Protein AF-A0A7Y1YNM5-F1 (afdb_monomer)

Radius of gyration: 25.38 Å; Cα contacts (8 Å, |Δi|>4): 20; chains: 1; bounding box: 57×26×57 Å

Secondary structure (DSSP, 8-state):
-HHHHHHHHHHHHT---SHHHHHHHHHHHHHHHHS--HHHHHHIIIIII----TTSHHHHHHHHH-

Sequence (66 aa):
MRSLLILMCVVCFVSYGQSEDEIKIKAIYDAALTQGKAYDWLNHLSNQIGGRLSGSVQAQLAVEYT

Solvent-accessible surface area (backbone atoms only — not comparable to full-atom values): 3993 Å² total; per-residue (Å²): 110,71,67,58,53,51,51,52,53,53,53,64,70,68,66,80,79,67,68,67,63,53,54,51,52,49,51,51,51,52,41,52,74,74,66,56,53,66,64,63,51,49,47,44,50,55,74,72,57,39,75,57,54,88,91,39,72,37,31,52,53,56,57,75,73,107

Foldseek 3Di:
DVVVVVVVVVVVVPPPDPPPVVVVVVVVVVCCVPVNCVVVLCCCLPPVLNDQDPPDPSVVVNVVVD

Structure (mmCIF, N/CA/C/O backbone):
data_AF-A0A7Y1YNM5-F1
#
_entry.id   AF-A0A7Y1YNM5-F1
#
loop_
_atom_site.group_PDB
_atom_site.id
_atom_site.type_symbol
_atom_site.label_atom_id
_atom_site.label_alt_id
_atom_site.label_comp_id
_atom_site.label_asym_id
_atom_site.label_entity_id
_atom_site.label_seq_id
_atom_site.pdbx_PDB_ins_code
_atom_site.Cartn_x
_atom_site.Cartn_y
_atom_site.Cartn_z
_atom_site.occupancy
_atom_site.B_iso_or_equiv
_atom_site.auth_seq_id
_atom_site.auth_comp_id
_atom_site.auth_asym_id
_atom_site.auth_atom_id
_atom_site.pdbx_PDB_model_num
ATOM 1 N N . MET A 1 1 ? 40.494 18.474 -31.681 1.00 63.66 1 MET A N 1
ATOM 2 C CA . MET A 1 1 ? 39.281 18.044 -32.422 1.00 63.66 1 MET A CA 1
ATOM 3 C C . MET A 1 1 ? 39.003 16.545 -32.272 1.00 63.66 1 MET A C 1
ATOM 5 O O . MET A 1 1 ? 37.910 16.206 -31.850 1.00 63.66 1 MET A O 1
ATOM 9 N N . ARG A 1 2 ? 39.973 15.638 -32.507 1.00 73.06 2 ARG A N 1
ATOM 10 C CA . ARG A 1 2 ? 39.775 14.179 -32.305 1.00 73.06 2 ARG A CA 1
ATOM 11 C C . ARG A 1 2 ? 39.423 13.777 -30.860 1.00 73.06 2 ARG A C 1
ATOM 13 O O . ARG A 1 2 ? 38.551 12.940 -30.684 1.00 73.06 2 ARG A O 1
ATOM 20 N N . SER A 1 3 ? 40.026 14.392 -29.836 1.00 71.06 3 SER A N 1
ATOM 21 C CA . SER A 1 3 ? 39.671 14.091 -28.433 1.00 71.06 3 SER A CA 1
ATOM 22 C C . SER A 1 3 ? 38.269 14.570 -28.042 1.00 71.06 3 SER A C 1
ATOM 24 O O . SER A 1 3 ? 37.631 13.938 -27.210 1.00 71.06 3 SER A O 1
ATOM 26 N N . LEU A 1 4 ? 37.764 15.637 -28.674 1.00 82.81 4 LEU A N 1
ATOM 27 C CA . LEU A 1 4 ? 36.409 16.150 -28.451 1.00 82.81 4 LEU A CA 1
ATOM 28 C C . LEU A 1 4 ? 35.356 15.172 -28.999 1.00 82.81 4 LEU A C 1
ATOM 30 O O . LEU A 1 4 ? 34.356 14.912 -28.345 1.00 82.81 4 LEU A O 1
ATOM 34 N N . LEU A 1 5 ? 35.634 14.577 -30.164 1.00 83.62 5 LEU A N 1
ATOM 35 C CA . LEU A 1 5 ? 34.827 13.503 -30.754 1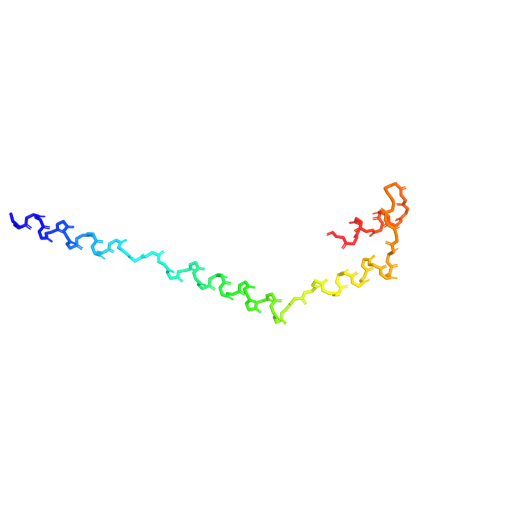.00 83.62 5 LEU A CA 1
ATOM 36 C C . LEU A 1 5 ? 34.811 12.244 -29.879 1.00 83.62 5 LEU A C 1
ATOM 38 O O . LEU A 1 5 ? 33.762 11.639 -29.695 1.00 83.62 5 LEU A O 1
ATOM 42 N N . ILE A 1 6 ? 35.957 11.872 -29.303 1.00 87.50 6 ILE A N 1
ATOM 43 C CA . ILE A 1 6 ? 36.045 10.726 -28.386 1.00 87.50 6 ILE A CA 1
ATOM 44 C C . ILE A 1 6 ? 35.253 11.003 -27.103 1.00 87.50 6 ILE A C 1
ATOM 46 O O . ILE A 1 6 ? 34.481 10.152 -26.674 1.00 87.50 6 ILE A O 1
ATOM 50 N N . LEU A 1 7 ? 35.388 12.201 -26.529 1.00 85.88 7 LEU A N 1
ATOM 51 C CA . LEU A 1 7 ? 34.638 12.608 -25.340 1.00 85.88 7 LEU A CA 1
ATOM 52 C C . LEU A 1 7 ? 33.123 12.602 -25.598 1.00 85.88 7 LEU A C 1
ATOM 54 O O . LEU A 1 7 ? 32.364 12.086 -24.784 1.00 85.88 7 LEU A O 1
ATOM 58 N N . MET A 1 8 ? 32.693 13.111 -26.755 1.00 82.88 8 MET A N 1
ATOM 59 C CA . MET A 1 8 ? 31.294 13.085 -27.180 1.00 82.88 8 MET A CA 1
ATOM 60 C C . MET A 1 8 ? 30.771 11.648 -27.341 1.00 82.88 8 MET A C 1
ATOM 62 O O . MET A 1 8 ? 29.690 11.342 -26.847 1.00 82.88 8 MET A O 1
ATOM 66 N N . CYS A 1 9 ? 31.549 10.749 -27.957 1.00 81.69 9 CYS A N 1
ATOM 67 C CA . CYS A 1 9 ? 31.188 9.332 -28.048 1.00 81.69 9 CYS A CA 1
ATOM 68 C C . CYS A 1 9 ? 31.020 8.692 -26.665 1.00 81.69 9 CYS A C 1
ATOM 70 O O . CYS A 1 9 ? 30.037 7.993 -26.439 1.00 81.69 9 CYS A 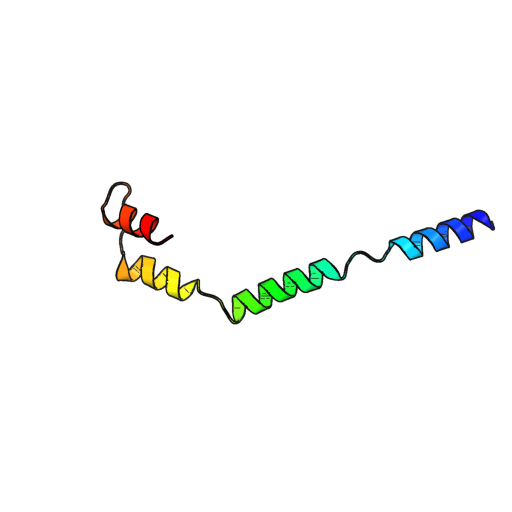O 1
ATOM 72 N N . VAL A 1 10 ? 31.941 8.943 -25.729 1.00 83.12 10 VAL A N 1
ATOM 73 C CA . VAL A 1 10 ? 31.872 8.370 -24.375 1.00 83.12 10 VAL A CA 1
ATOM 74 C C . VAL A 1 10 ? 30.609 8.831 -23.647 1.00 83.12 10 VAL A C 1
ATOM 76 O O . VAL A 1 10 ? 29.923 7.996 -23.070 1.00 83.12 10 VAL A O 1
ATOM 79 N N . VAL A 1 11 ? 30.240 10.114 -23.736 1.00 82.12 11 VAL A N 1
ATOM 80 C CA . VAL A 1 11 ? 29.015 10.647 -23.108 1.00 82.12 11 VAL A CA 1
ATOM 81 C C . VAL A 1 11 ? 27.746 9.983 -23.661 1.00 82.12 11 VAL A C 1
ATOM 83 O O . VAL A 1 11 ? 26.849 9.639 -22.892 1.00 82.12 11 VAL A O 1
ATOM 86 N N . CYS A 1 12 ? 27.675 9.719 -24.969 1.00 75.56 12 CYS A N 1
ATOM 87 C CA . CYS A 1 12 ? 26.542 8.992 -25.552 1.00 75.56 12 CYS A CA 1
ATOM 88 C C . CYS A 1 12 ? 26.421 7.551 -25.018 1.00 75.56 12 CYS A C 1
ATOM 90 O O . CYS A 1 12 ? 25.306 7.068 -24.834 1.00 75.56 12 CYS A O 1
ATOM 92 N N . PHE A 1 13 ? 27.536 6.876 -24.715 1.00 71.75 13 PHE A N 1
ATOM 93 C CA . PHE A 1 13 ? 27.523 5.511 -24.168 1.00 71.75 13 PHE A CA 1
ATOM 94 C C . PHE A 1 13 ? 27.069 5.421 -22.704 1.00 71.75 13 PHE A C 1
ATOM 96 O O . PHE A 1 13 ? 26.526 4.392 -22.319 1.00 71.75 13 PHE A O 1
ATOM 103 N N . VAL A 1 14 ? 27.243 6.465 -21.887 1.00 71.62 14 VAL A N 1
ATOM 104 C CA . VAL A 1 14 ? 26.769 6.479 -20.481 1.00 71.62 14 VAL A CA 1
ATOM 105 C C . VAL A 1 14 ? 25.339 7.008 -20.310 1.00 71.62 14 VAL A C 1
ATOM 107 O O . VAL A 1 14 ? 24.824 7.034 -19.199 1.00 71.62 14 VAL A O 1
ATOM 110 N N . SER A 1 15 ? 24.658 7.386 -21.396 1.00 65.50 15 SER A N 1
ATOM 111 C CA . SER A 1 15 ? 23.306 7.972 -21.345 1.00 65.50 15 SER A CA 1
ATOM 112 C C . SER A 1 15 ? 22.162 6.946 -21.185 1.00 65.50 15 SER A C 1
ATOM 114 O O . SER A 1 15 ? 20.993 7.332 -21.162 1.00 65.50 15 SER A O 1
ATOM 116 N N . TYR A 1 16 ? 22.457 5.646 -21.079 1.00 66.38 16 TYR A N 1
ATOM 117 C CA . TYR A 1 16 ? 21.457 4.582 -20.907 1.00 66.38 16 TYR A CA 1
ATOM 118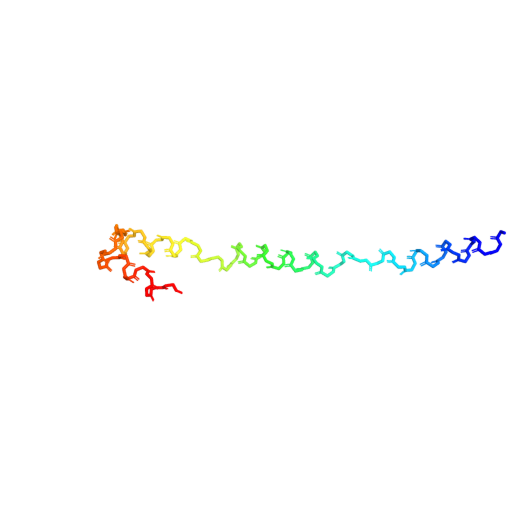 C C . TYR A 1 16 ? 21.156 4.363 -19.415 1.00 66.38 16 TYR A C 1
ATOM 120 O O . TYR A 1 16 ? 21.840 3.584 -18.759 1.00 66.38 16 TYR A O 1
ATOM 128 N N . GLY A 1 17 ? 20.160 5.061 -18.859 1.00 64.12 17 GLY A N 1
ATOM 129 C CA . GLY A 1 17 ? 19.870 4.996 -17.415 1.00 64.12 17 GLY A CA 1
ATOM 130 C C . GLY A 1 17 ? 18.395 4.979 -17.007 1.00 64.12 17 GLY A C 1
ATOM 131 O O . GLY A 1 17 ? 18.119 5.138 -15.827 1.00 64.12 17 GLY A O 1
ATOM 132 N N . GLN A 1 18 ? 17.444 4.832 -17.937 1.00 63.44 18 GLN A N 1
ATOM 133 C CA . GLN A 1 18 ? 16.016 5.076 -17.646 1.00 63.44 18 GLN A CA 1
ATOM 134 C C . GLN A 1 18 ? 15.094 3.844 -17.732 1.00 63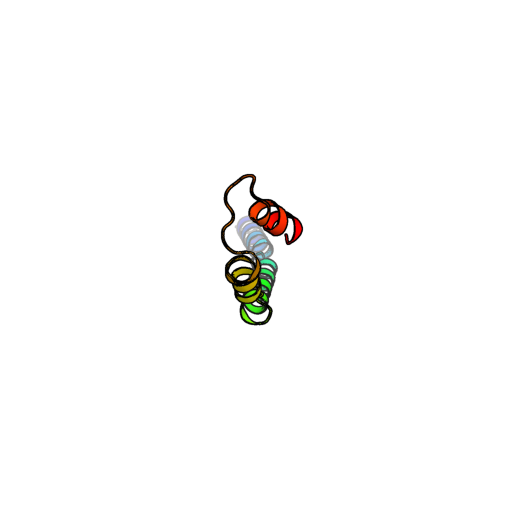.44 18 GLN A C 1
ATOM 136 O O . GLN A 1 18 ? 13.916 3.964 -17.422 1.00 63.44 18 GLN A O 1
ATOM 141 N N . SER A 1 19 ? 15.578 2.657 -18.116 1.00 68.94 19 SER A N 1
ATOM 142 C CA . SER A 1 19 ? 14.679 1.531 -18.434 1.00 68.94 19 SER A CA 1
ATOM 143 C C . SER A 1 19 ? 14.214 0.709 -17.230 1.00 68.94 19 SER A C 1
ATOM 145 O O . SER A 1 19 ? 13.085 0.229 -17.218 1.00 68.94 19 SER A O 1
ATOM 147 N N . GLU A 1 20 ? 15.059 0.492 -16.221 1.00 82.06 20 GLU A N 1
ATOM 148 C CA . GLU A 1 20 ? 14.715 -0.447 -15.142 1.00 82.06 20 GLU A CA 1
ATOM 149 C C . GLU A 1 20 ? 13.709 0.121 -14.138 1.00 82.06 20 GLU A C 1
ATOM 151 O O . GLU A 1 20 ? 12.829 -0.602 -13.666 1.00 82.06 20 GLU A O 1
ATOM 156 N N . ASP A 1 21 ? 13.815 1.409 -13.816 1.00 87.44 21 ASP A N 1
ATOM 157 C CA . ASP A 1 21 ? 12.924 2.047 -12.847 1.00 87.44 21 ASP A CA 1
ATOM 158 C C . ASP A 1 21 ? 11.518 2.240 -13.419 1.00 87.44 21 ASP A C 1
ATOM 160 O O . ASP A 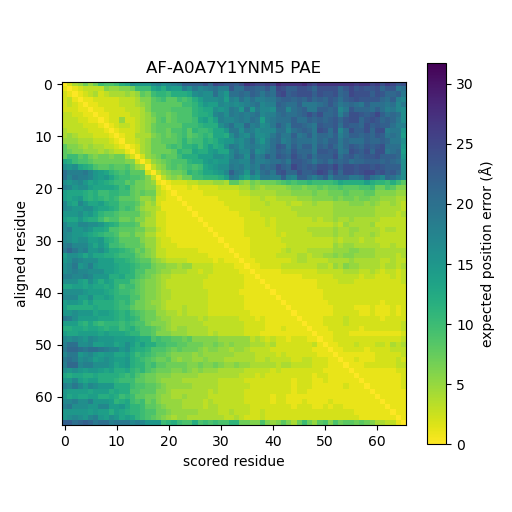1 21 ? 10.537 2.006 -12.713 1.00 87.44 21 ASP A O 1
ATOM 164 N N . GLU A 1 22 ? 11.402 2.560 -14.711 1.00 90.12 22 GLU A N 1
ATOM 165 C CA . GLU A 1 22 ? 10.118 2.619 -15.416 1.00 90.12 22 GLU A CA 1
ATOM 166 C C . GLU A 1 22 ? 9.362 1.289 -15.298 1.00 90.12 22 GLU A C 1
ATOM 168 O O . GLU A 1 22 ? 8.191 1.264 -14.915 1.00 90.12 22 GLU A O 1
ATOM 173 N N . ILE A 1 23 ? 10.049 0.171 -15.556 1.00 91.88 23 ILE A N 1
ATOM 174 C CA . ILE A 1 23 ? 9.464 -1.173 -15.476 1.00 91.88 23 ILE A CA 1
ATOM 175 C C . ILE A 1 23 ? 8.971 -1.466 -14.052 1.00 91.88 23 ILE A C 1
ATOM 177 O O . ILE A 1 23 ? 7.866 -1.985 -13.878 1.00 91.88 23 ILE A O 1
ATOM 181 N N . LYS A 1 24 ? 9.750 -1.108 -13.024 1.00 93.69 24 LYS A N 1
ATOM 182 C CA . LYS A 1 24 ? 9.362 -1.305 -11.616 1.00 93.69 24 LYS A CA 1
ATOM 183 C C . LYS A 1 24 ? 8.158 -0.447 -11.231 1.00 93.69 24 LYS A C 1
ATOM 185 O O . LYS A 1 24 ? 7.231 -0.954 -10.604 1.00 93.69 24 LYS A O 1
ATOM 190 N N . ILE A 1 25 ? 8.140 0.827 -11.627 1.00 94.62 25 ILE A N 1
ATOM 191 C CA . ILE A 1 25 ? 7.017 1.737 -11.362 1.00 94.62 25 ILE A CA 1
ATOM 192 C C . ILE A 1 25 ? 5.752 1.224 -12.051 1.00 94.62 25 ILE A C 1
ATOM 194 O O . ILE A 1 25 ? 4.691 1.176 -11.425 1.00 94.62 25 ILE A O 1
ATOM 198 N N . LYS A 1 26 ? 5.863 0.766 -13.303 1.00 95.00 26 LYS A N 1
ATOM 199 C CA . LYS A 1 26 ? 4.745 0.155 -14.023 1.00 95.00 26 LYS A CA 1
ATOM 200 C C . LYS A 1 26 ? 4.231 -1.093 -13.303 1.00 95.00 26 LYS A C 1
ATOM 202 O O . LYS A 1 26 ? 3.024 -1.242 -13.144 1.00 95.00 26 LYS A O 1
ATOM 207 N N . ALA A 1 27 ? 5.123 -1.960 -12.826 1.00 96.50 27 ALA A N 1
ATOM 208 C CA . ALA A 1 27 ? 4.731 -3.155 -12.084 1.00 96.50 27 ALA A CA 1
ATOM 209 C C . ALA A 1 27 ? 3.986 -2.814 -10.779 1.00 96.50 27 ALA A C 1
ATOM 211 O O . ALA A 1 27 ? 2.975 -3.444 -10.476 1.00 96.50 27 ALA A O 1
ATOM 212 N N . ILE A 1 28 ? 4.432 -1.790 -10.03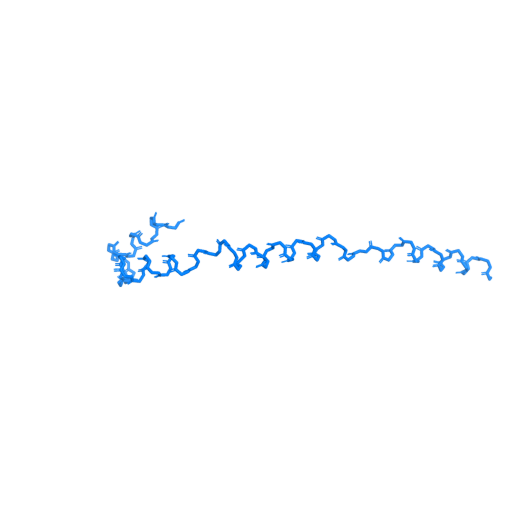7 1.00 96.56 28 ILE A N 1
ATOM 213 C CA . ILE A 1 28 ? 3.730 -1.292 -8.840 1.00 96.56 28 ILE A CA 1
ATOM 214 C C . ILE A 1 28 ? 2.337 -0.768 -9.211 1.00 96.56 28 ILE A C 1
ATOM 216 O O . ILE A 1 28 ? 1.362 -1.095 -8.537 1.00 96.56 28 ILE A O 1
ATOM 220 N N . TYR A 1 29 ? 2.235 0.016 -10.287 1.00 96.31 29 TYR A N 1
ATOM 221 C CA . TYR A 1 29 ? 0.967 0.556 -10.778 1.00 96.31 29 TYR A CA 1
ATOM 222 C C . TYR A 1 29 ? -0.020 -0.554 -11.165 1.00 96.31 29 TYR A C 1
ATOM 224 O O . TYR A 1 29 ? -1.160 -0.565 -10.695 1.00 96.31 29 TYR A O 1
ATOM 232 N N . ASP A 1 30 ? 0.430 -1.522 -11.965 1.00 97.56 30 ASP A N 1
ATOM 233 C CA . ASP A 1 30 ? -0.392 -2.651 -12.400 1.00 97.56 30 ASP A CA 1
ATOM 234 C C . ASP A 1 30 ? -0.849 -3.493 -11.195 1.00 97.56 30 ASP A C 1
ATOM 236 O O . ASP A 1 30 ? -2.021 -3.870 -11.104 1.00 97.56 30 ASP A O 1
ATOM 240 N N . ALA A 1 31 ? 0.046 -3.754 -10.234 1.00 97.00 31 ALA A N 1
ATOM 241 C CA . ALA A 1 31 ? -0.279 -4.486 -9.012 1.00 97.00 31 ALA A CA 1
ATOM 242 C C . ALA A 1 31 ? -1.288 -3.728 -8.135 1.00 97.00 31 ALA A C 1
ATOM 244 O O . ALA A 1 31 ? -2.238 -4.332 -7.640 1.00 97.00 31 ALA A O 1
ATOM 245 N N . ALA A 1 32 ? -1.144 -2.409 -7.984 1.00 95.81 32 ALA A N 1
ATOM 246 C CA . ALA A 1 32 ? -2.083 -1.593 -7.218 1.00 95.81 32 ALA A CA 1
ATOM 247 C C . ALA A 1 32 ? -3.507 -1.635 -7.803 1.00 95.81 32 ALA A C 1
ATOM 249 O O . ALA A 1 32 ? -4.476 -1.676 -7.043 1.00 95.81 32 ALA A O 1
ATOM 250 N N . LEU A 1 33 ? -3.641 -1.670 -9.135 1.00 95.94 33 LEU A N 1
ATOM 251 C CA . LEU A 1 33 ? -4.940 -1.719 -9.816 1.00 95.94 33 LEU A CA 1
ATOM 252 C C . LEU A 1 33 ? -5.563 -3.114 -9.874 1.00 95.94 33 LEU A C 1
ATOM 254 O O . LEU A 1 33 ? -6.782 -3.240 -9.798 1.00 95.94 33 LEU A O 1
ATOM 258 N N . THR A 1 34 ? -4.751 -4.157 -10.045 1.00 96.88 34 THR A N 1
ATOM 259 C CA . THR A 1 34 ? -5.257 -5.520 -10.297 1.00 96.88 34 THR A CA 1
ATOM 260 C C . THR A 1 34 ? -5.260 -6.407 -9.057 1.00 96.88 34 THR A C 1
ATOM 262 O O . THR A 1 34 ? -6.036 -7.356 -8.983 1.00 96.88 34 THR A O 1
ATOM 265 N N . GLN A 1 35 ? -4.417 -6.098 -8.072 1.00 96.31 35 GLN A N 1
ATOM 266 C CA . GLN A 1 35 ? -4.215 -6.891 -6.855 1.00 96.31 35 GLN A CA 1
ATOM 267 C C . GLN A 1 35 ? -4.407 -6.048 -5.583 1.00 96.31 35 GLN A C 1
ATOM 269 O O . GLN A 1 35 ? -4.033 -6.470 -4.489 1.00 96.31 35 GLN A O 1
ATOM 274 N N . GLY A 1 36 ? -4.988 -4.851 -5.710 1.00 93.81 36 GLY A N 1
ATOM 275 C CA . GLY A 1 36 ? -5.214 -3.940 -4.595 1.00 93.81 36 GLY A CA 1
ATOM 276 C C . GLY A 1 36 ? -6.106 -4.543 -3.504 1.00 93.81 36 GLY A C 1
ATOM 277 O O . GLY A 1 36 ? -7.172 -5.089 -3.778 1.00 93.81 36 GLY A O 1
ATOM 278 N N . LYS A 1 37 ? -5.679 -4.403 -2.244 1.00 95.31 37 LYS A N 1
ATOM 279 C CA . LYS A 1 37 ? -6.415 -4.844 -1.042 1.00 95.31 37 LYS A CA 1
ATOM 280 C C . LYS A 1 37 ? -6.895 -3.703 -0.147 1.00 95.31 37 LYS A C 1
ATOM 282 O O . LYS A 1 37 ? -7.520 -3.946 0.878 1.00 95.31 37 LYS A O 1
ATOM 287 N N . ALA A 1 38 ? -6.661 -2.457 -0.562 1.00 94.69 38 ALA A N 1
ATOM 288 C CA . ALA A 1 38 ? -6.965 -1.270 0.233 1.00 94.69 38 ALA A CA 1
ATOM 289 C C . ALA A 1 38 ? -8.439 -1.194 0.664 1.00 94.69 38 ALA A C 1
ATOM 291 O O . ALA A 1 38 ? -8.721 -0.853 1.810 1.00 94.69 38 ALA A O 1
ATOM 292 N N . TYR A 1 39 ? -9.374 -1.545 -0.227 1.00 95.56 39 TYR A N 1
ATOM 293 C CA . TYR A 1 39 ? -10.798 -1.550 0.110 1.00 95.56 39 TYR A CA 1
ATOM 294 C C . TYR A 1 39 ? -11.153 -2.658 1.107 1.00 95.56 39 TYR A C 1
ATOM 296 O O . TYR A 1 39 ? -11.836 -2.384 2.089 1.00 95.56 39 TYR 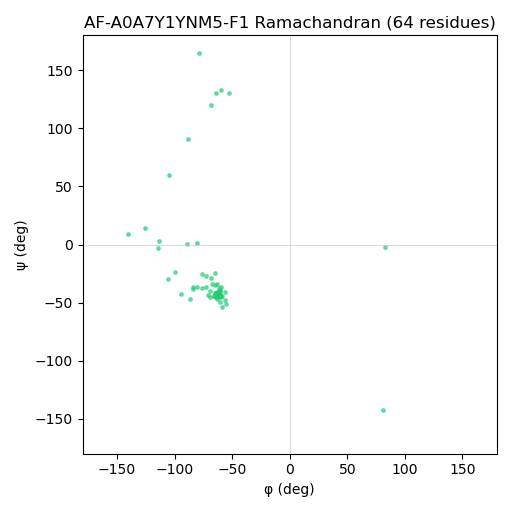A O 1
ATOM 304 N N . ASP A 1 40 ? -10.657 -3.881 0.898 1.00 96.44 40 ASP A N 1
ATOM 305 C CA . ASP A 1 40 ? -10.897 -5.009 1.807 1.00 96.44 40 ASP A CA 1
ATOM 306 C C . ASP A 1 40 ? -10.386 -4.691 3.221 1.00 96.44 40 ASP A C 1
ATOM 308 O O . ASP A 1 40 ? -11.099 -4.899 4.205 1.00 96.44 40 ASP A O 1
ATOM 312 N N . TRP A 1 41 ? -9.182 -4.118 3.318 1.00 96.88 41 TRP A N 1
ATOM 313 C CA . TRP A 1 41 ? -8.598 -3.662 4.579 1.00 96.88 41 TRP A CA 1
ATOM 314 C C . TRP A 1 41 ? -9.419 -2.545 5.219 1.00 96.88 41 TRP A C 1
ATOM 316 O O . TRP A 1 41 ? -9.732 -2.618 6.406 1.00 96.88 41 TRP A O 1
ATOM 326 N N . LEU A 1 42 ? -9.811 -1.524 4.448 1.00 96.75 42 LEU A N 1
ATOM 327 C CA . LEU A 1 42 ? -10.635 -0.425 4.950 1.00 96.75 42 LEU A CA 1
ATOM 328 C C . LEU A 1 42 ? -11.981 -0.928 5.472 1.00 96.75 42 LEU A C 1
ATOM 330 O O . LEU A 1 42 ? -12.420 -0.485 6.534 1.00 96.75 42 LEU A O 1
ATOM 334 N N . ASN A 1 43 ? -12.617 -1.843 4.739 1.00 97.50 43 ASN A N 1
ATOM 335 C CA . ASN A 1 43 ? -13.859 -2.478 5.143 1.00 97.50 43 ASN A CA 1
ATOM 336 C C . ASN A 1 43 ? -13.657 -3.199 6.475 1.00 97.50 43 ASN A C 1
ATOM 338 O O . ASN A 1 43 ? -14.348 -2.858 7.427 1.00 97.50 43 ASN A O 1
ATOM 342 N N . HIS A 1 44 ? -12.656 -4.085 6.570 1.00 97.44 44 HIS A N 1
ATOM 343 C CA . HIS A 1 44 ? -12.361 -4.836 7.792 1.00 97.44 44 HIS A CA 1
ATOM 344 C C . HIS A 1 44 ? -12.130 -3.920 8.999 1.00 97.44 44 HIS A C 1
ATOM 346 O O . HIS A 1 44 ? -12.774 -4.048 10.042 1.00 97.44 44 HIS A O 1
ATOM 352 N N . LEU A 1 45 ? -11.255 -2.929 8.839 1.00 97.31 45 LEU A N 1
ATOM 353 C CA . LEU A 1 45 ? -10.947 -1.979 9.898 1.00 97.31 45 LEU A CA 1
ATOM 354 C C . LEU A 1 45 ? -12.186 -1.161 10.297 1.00 97.31 45 LEU A C 1
ATOM 356 O O . LEU A 1 45 ? -12.411 -0.923 11.481 1.00 97.31 45 LEU A O 1
ATOM 360 N N . SER A 1 46 ? -13.004 -0.712 9.345 1.00 96.06 46 SER A N 1
ATOM 361 C CA . SER A 1 46 ? -14.106 0.220 9.630 1.00 96.06 46 SER A CA 1
ATOM 362 C C . SER A 1 46 ? -15.382 -0.464 10.108 1.00 96.06 46 SER A C 1
ATOM 364 O O . SER A 1 46 ? -16.043 0.065 10.996 1.00 96.06 46 SER A O 1
ATOM 366 N N . ASN A 1 47 ? -15.721 -1.624 9.545 1.00 97.06 47 ASN A N 1
ATOM 367 C CA . ASN A 1 47 ? -17.014 -2.272 9.759 1.00 97.06 47 ASN A CA 1
ATOM 368 C C . ASN A 1 47 ? -16.926 -3.494 10.680 1.00 97.06 47 ASN A C 1
ATOM 370 O O . ASN A 1 47 ? -17.891 -3.780 11.384 1.00 97.06 47 ASN A O 1
ATOM 374 N N . GLN A 1 48 ? -15.794 -4.202 10.709 1.00 97.19 48 GLN A N 1
ATOM 375 C CA . GLN A 1 48 ? -15.610 -5.386 11.551 1.00 97.19 48 GLN A CA 1
ATOM 376 C C . GLN A 1 48 ? -14.946 -5.016 12.881 1.00 97.19 48 GLN A C 1
ATOM 378 O O . GLN A 1 48 ? -15.395 -5.485 13.922 1.00 97.19 48 GLN A O 1
ATOM 383 N N . ILE A 1 49 ? -13.925 -4.150 12.870 1.00 97.56 49 ILE A N 1
ATOM 384 C CA . ILE A 1 49 ? -13.289 -3.666 14.111 1.00 97.56 49 ILE A CA 1
ATOM 385 C C . ILE A 1 49 ? -14.021 -2.441 14.676 1.00 97.56 49 ILE A C 1
ATOM 387 O O . ILE A 1 49 ? -14.324 -2.385 15.868 1.00 97.56 49 ILE A O 1
ATOM 391 N N . GLY A 1 50 ? -14.329 -1.450 13.835 1.00 95.44 50 GLY A N 1
ATOM 392 C CA . GLY A 1 50 ? -15.063 -0.254 14.251 1.00 95.44 50 GLY A CA 1
ATOM 393 C C . GLY A 1 50 ? -14.187 0.807 14.926 1.00 95.44 50 GLY A C 1
ATOM 394 O O . GLY A 1 50 ? -13.064 1.071 14.495 1.00 95.44 50 GLY A O 1
ATOM 395 N N . GLY A 1 51 ? -14.722 1.487 15.947 1.00 95.50 51 GLY A N 1
ATOM 396 C CA . GLY A 1 51 ? -14.085 2.645 16.587 1.00 95.50 51 GLY A CA 1
ATOM 397 C C . GLY A 1 51 ? -12.818 2.290 17.370 1.00 95.50 51 GLY A C 1
ATOM 398 O O . GLY A 1 51 ? -12.877 1.534 18.329 1.00 95.50 51 GLY A O 1
ATOM 399 N N . ARG A 1 52 ? -11.676 2.880 16.997 1.00 96.81 52 ARG A N 1
ATOM 400 C CA . ARG A 1 52 ? -10.337 2.572 17.538 1.00 96.81 52 ARG A CA 1
ATOM 401 C C . ARG A 1 52 ? -9.842 3.651 18.505 1.00 96.81 52 ARG A C 1
ATOM 403 O O . ARG A 1 52 ? -8.826 4.295 18.255 1.00 96.81 52 ARG A O 1
ATOM 410 N N . LEU A 1 53 ? -10.578 3.898 19.589 1.00 97.25 53 LEU A N 1
ATOM 411 C CA . LEU A 1 53 ? -10.122 4.829 20.629 1.00 97.25 53 LEU A CA 1
ATOM 412 C C . LEU A 1 53 ? -8.845 4.276 21.279 1.00 97.25 53 LEU A C 1
ATOM 414 O O . LEU A 1 53 ? -8.823 3.110 21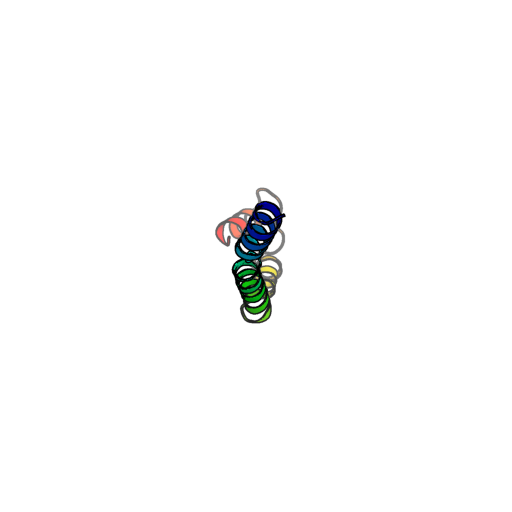.672 1.00 97.25 53 LEU A O 1
ATOM 418 N N . SER A 1 54 ? -7.790 5.080 21.403 1.00 97.12 54 SER A N 1
ATOM 419 C CA . SER A 1 54 ? -6.518 4.628 21.984 1.00 97.12 54 SER A CA 1
ATOM 420 C C . SER A 1 54 ? -6.712 3.983 23.360 1.00 97.12 54 SER A C 1
ATOM 422 O O . SER A 1 54 ? -7.380 4.545 24.225 1.00 97.12 54 SER A O 1
ATOM 424 N N . GLY A 1 55 ? -6.133 2.793 23.551 1.00 96.62 55 GLY A N 1
ATOM 425 C CA . GLY A 1 55 ? -6.263 1.999 24.779 1.00 96.62 55 GLY A CA 1
ATOM 426 C C . GLY A 1 55 ? -7.530 1.136 24.876 1.00 96.62 55 GLY A C 1
ATOM 427 O O . GLY A 1 55 ? -7.685 0.404 25.848 1.00 96.62 55 GLY A O 1
ATOM 428 N N . SER A 1 56 ? -8.432 1.190 23.891 1.00 98.06 56 SER A N 1
ATOM 429 C CA . SER A 1 56 ? -9.587 0.283 23.808 1.00 98.06 56 SER A CA 1
ATOM 430 C C . SER A 1 56 ? -9.214 -1.097 23.254 1.00 98.06 56 SER A C 1
ATOM 432 O O . SER A 1 56 ? -8.180 -1.271 22.607 1.00 98.06 56 SER A O 1
ATOM 434 N N . VAL A 1 57 ? -10.112 -2.071 23.437 1.00 97.81 57 VAL A N 1
ATOM 435 C CA . VAL A 1 57 ? -9.981 -3.414 22.846 1.00 97.81 57 VAL A CA 1
ATOM 436 C C . VAL A 1 57 ? -9.944 -3.337 21.317 1.00 97.81 57 VAL A C 1
ATOM 438 O O . VAL A 1 57 ? -9.133 -3.999 20.685 1.00 97.81 57 VAL A O 1
ATOM 441 N N . GLN A 1 58 ? -10.761 -2.480 20.708 1.00 97.94 58 GLN A N 1
ATOM 442 C CA . GLN A 1 58 ? -10.802 -2.282 19.260 1.00 97.94 58 GLN A CA 1
ATOM 443 C C . GLN A 1 58 ? -9.497 -1.697 18.710 1.00 97.94 58 GLN A C 1
ATOM 445 O O . GLN A 1 58 ? -9.090 -2.043 17.604 1.00 97.94 58 GLN A O 1
ATOM 450 N N . ALA A 1 59 ? -8.823 -0.823 19.466 1.00 97.81 59 ALA A N 1
ATOM 451 C CA . ALA A 1 59 ? -7.498 -0.344 19.084 1.00 97.81 59 ALA A CA 1
ATOM 452 C C . ALA A 1 59 ? -6.467 -1.484 19.092 1.00 97.81 59 ALA A C 1
ATOM 454 O O . ALA A 1 59 ? -5.688 -1.583 18.151 1.00 97.81 59 ALA A O 1
ATOM 455 N N . GLN A 1 60 ? -6.509 -2.374 20.090 1.00 97.88 60 GLN A N 1
ATOM 456 C CA . GLN A 1 60 ? -5.645 -3.558 20.140 1.00 97.88 60 GLN A CA 1
ATOM 457 C C . GLN A 1 60 ? -5.937 -4.534 18.987 1.00 97.88 60 GLN A C 1
ATOM 459 O O . GLN A 1 60 ? -5.012 -4.958 18.303 1.00 97.88 60 GLN A O 1
ATOM 464 N N . LEU A 1 61 ? -7.212 -4.816 18.701 1.00 97.81 61 LEU A N 1
ATOM 465 C CA . LEU A 1 61 ? -7.617 -5.665 17.572 1.00 97.81 61 LEU A CA 1
ATOM 466 C C . LEU A 1 61 ? -7.141 -5.106 16.224 1.00 97.81 61 LEU A C 1
ATOM 468 O O . LEU A 1 61 ? -6.758 -5.865 15.3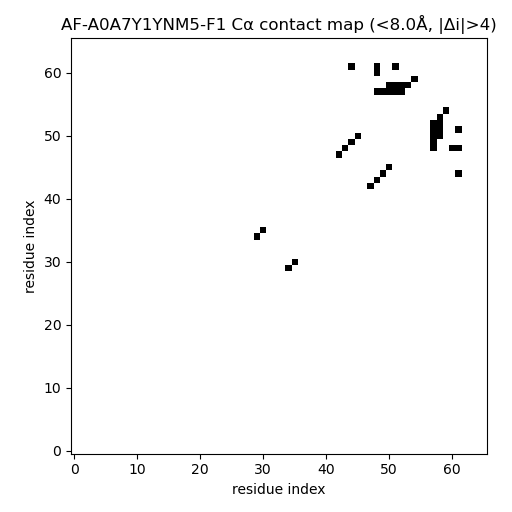39 1.00 97.81 61 LEU A O 1
ATOM 472 N N . ALA A 1 62 ? -7.149 -3.779 16.057 1.00 97.00 62 ALA A N 1
ATOM 473 C CA . ALA A 1 62 ? -6.632 -3.144 14.848 1.00 97.00 62 ALA A CA 1
ATOM 474 C C . ALA A 1 62 ? -5.115 -3.305 14.697 1.00 97.00 62 ALA A C 1
ATOM 476 O O . ALA A 1 62 ? -4.650 -3.434 13.570 1.00 97.00 62 ALA A O 1
ATOM 477 N N . VAL A 1 63 ? -4.368 -3.311 15.807 1.00 96.19 63 VAL A N 1
ATOM 478 C CA . VAL A 1 63 ? -2.922 -3.580 15.813 1.00 96.19 63 VAL A CA 1
ATOM 479 C C . VAL A 1 63 ? -2.642 -5.047 15.505 1.00 96.19 63 VAL A C 1
ATOM 481 O O . VAL A 1 63 ? -1.764 -5.334 14.711 1.00 96.19 63 VAL A O 1
ATOM 484 N N . GLU A 1 64 ? -3.398 -5.979 16.086 1.00 97.12 64 GLU A N 1
ATOM 485 C CA . GLU A 1 64 ? -3.228 -7.421 15.831 1.00 97.12 64 GLU A CA 1
ATOM 486 C C . GLU A 1 64 ? -3.547 -7.823 14.386 1.00 97.12 64 GLU A C 1
ATOM 488 O O . GLU A 1 64 ? -3.060 -8.843 13.902 1.00 97.12 64 GLU A O 1
ATOM 493 N N . TYR A 1 65 ? -4.369 -7.032 13.698 1.00 94.81 65 TYR A N 1
ATOM 494 C CA . TYR A 1 65 ? -4.723 -7.251 12.300 1.00 94.81 65 TYR A CA 1
ATOM 495 C C . TYR A 1 65 ? -3.618 -6.847 11.303 1.00 94.81 65 TYR A C 1
ATOM 497 O O . TYR A 1 65 ? -3.608 -7.367 10.185 1.00 94.81 65 TYR A O 1
ATOM 505 N N . THR A 1 66 ? -2.726 -5.919 11.672 1.00 84.50 66 THR A N 1
ATOM 506 C CA . THR A 1 66 ? -1.688 -5.335 10.794 1.00 84.50 66 THR A CA 1
ATOM 507 C C . THR A 1 66 ? -0.293 -5.829 11.130 1.00 84.50 66 THR A C 1
ATOM 509 O O . THR A 1 66 ? 0.437 -6.191 10.182 1.00 84.50 66 THR A O 1
#

Mean predicted aligned error: 8.15 Å

pLDDT: mean 89.6, std 10.63, range [63.44, 98.06]